Protein AF-A0A062IEH6-F1 (afdb_monomer_lite)

Sequence (83 aa):
MSGNLSHQIEHHLFPDMPANRYKEVAPKIKALCAEYGINYNEANFMRQFWSVWVRLAKCSLPNHTTAKVMQTLEKLKAKFKFA

Radius of gyration: 18.55 Å; chains: 1; bounding box: 36×38×39 Å

Structure (mmCIF, N/CA/C/O backbone):
data_AF-A0A062IEH6-F1
#
_entry.id   AF-A0A062IEH6-F1
#
loop_
_atom_site.group_PDB
_atom_site.id
_atom_site.type_symbol
_atom_site.label_atom_id
_atom_site.label_alt_id
_atom_site.label_comp_id
_atom_site.label_asym_id
_atom_site.label_entity_id
_atom_site.label_seq_id
_atom_site.pdbx_PDB_ins_code
_atom_site.Cartn_x
_atom_site.Cartn_y
_atom_site.Cartn_z
_atom_site.occupancy
_atom_site.B_iso_or_equiv
_atom_site.auth_seq_id
_atom_site.auth_comp_id
_atom_site.auth_asym_id
_atom_site.auth_atom_id
_atom_site.pdbx_PDB_model_num
ATOM 1 N N . MET A 1 1 ? 14.844 -2.961 4.308 1.00 50.25 1 MET A N 1
ATOM 2 C CA . MET A 1 1 ? 14.315 -3.909 5.310 1.00 50.25 1 MET A CA 1
ATOM 3 C C . MET A 1 1 ? 12.782 -3.951 5.272 1.00 50.25 1 MET A C 1
ATOM 5 O O . MET A 1 1 ? 12.135 -3.381 6.135 1.00 50.25 1 MET A O 1
ATOM 9 N N . SER A 1 2 ? 12.201 -4.604 4.258 1.00 52.72 2 SER A N 1
ATOM 10 C CA . SER A 1 2 ? 10.769 -4.986 4.215 1.00 52.72 2 SER A CA 1
ATOM 11 C C . SER A 1 2 ? 10.502 -6.142 3.231 1.00 52.72 2 SER A C 1
ATOM 13 O O . SER A 1 2 ? 9.386 -6.308 2.752 1.00 52.72 2 SER A O 1
ATOM 15 N N . GLY A 1 3 ? 11.535 -6.922 2.881 1.00 52.44 3 GLY A N 1
ATOM 16 C CA . GLY A 1 3 ? 11.387 -8.128 2.057 1.00 52.44 3 GLY A CA 1
ATOM 17 C C . GLY A 1 3 ? 10.704 -7.930 0.702 1.00 52.44 3 GLY A C 1
ATOM 18 O O . GLY A 1 3 ? 10.098 -8.870 0.211 1.00 52.44 3 GLY A O 1
ATOM 19 N N . ASN A 1 4 ? 10.754 -6.724 0.118 1.00 58.53 4 ASN A N 1
ATOM 20 C CA . ASN A 1 4 ? 10.139 -6.442 -1.181 1.00 58.53 4 ASN A CA 1
ATOM 21 C C . ASN A 1 4 ? 8.604 -6.653 -1.208 1.00 58.53 4 ASN A C 1
ATOM 23 O O . ASN A 1 4 ? 8.022 -6.830 -2.272 1.00 58.53 4 ASN A O 1
ATOM 27 N N . LEU A 1 5 ? 7.932 -6.602 -0.045 1.00 63.03 5 LEU A N 1
ATOM 28 C CA . LEU A 1 5 ? 6.481 -6.831 0.070 1.00 63.03 5 LEU A CA 1
ATOM 29 C C . LEU A 1 5 ? 5.636 -5.892 -0.803 1.00 63.03 5 LEU A C 1
ATOM 31 O O . LEU A 1 5 ? 4.549 -6.265 -1.230 1.00 63.03 5 LEU A O 1
ATOM 35 N N . SER A 1 6 ? 6.129 -4.684 -1.070 1.00 63.09 6 SER A N 1
ATOM 36 C CA . SER A 1 6 ? 5.450 -3.708 -1.929 1.00 63.09 6 SER A CA 1
ATOM 37 C C . SER A 1 6 ? 5.604 -3.991 -3.426 1.00 63.09 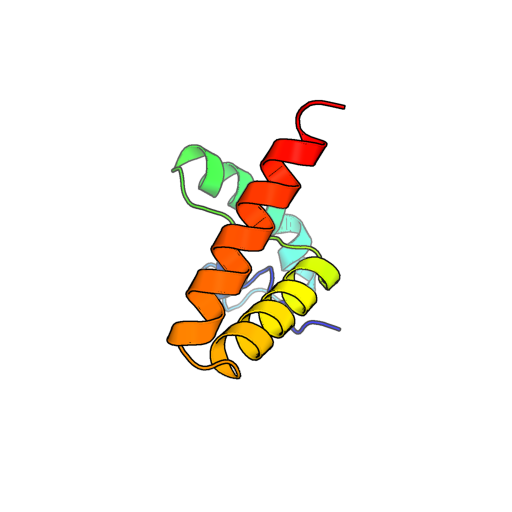6 SER A C 1
ATOM 39 O O . SER A 1 6 ? 4.991 -3.290 -4.219 1.00 63.09 6 SER A O 1
ATOM 41 N N . HIS A 1 7 ? 6.410 -4.989 -3.799 1.00 71.12 7 HIS A N 1
ATOM 42 C CA . HIS A 1 7 ? 6.694 -5.369 -5.182 1.00 71.12 7 HIS A CA 1
ATOM 43 C C . HIS A 1 7 ? 6.294 -6.833 -5.464 1.00 71.12 7 HIS A C 1
ATOM 45 O O . HIS A 1 7 ? 6.929 -7.547 -6.245 1.00 71.12 7 HIS A O 1
ATOM 51 N N . GLN A 1 8 ? 5.274 -7.339 -4.757 1.00 74.75 8 GLN A N 1
ATOM 52 C CA . GLN A 1 8 ? 4.801 -8.712 -4.954 1.00 74.75 8 GLN A CA 1
ATOM 53 C C . GLN A 1 8 ? 4.199 -8.920 -6.342 1.00 74.75 8 GLN A C 1
ATOM 55 O O . GLN A 1 8 ? 4.315 -10.015 -6.882 1.00 74.75 8 GLN A O 1
ATOM 60 N N . ILE A 1 9 ? 3.583 -7.894 -6.930 1.00 74.94 9 ILE A N 1
ATOM 61 C CA . ILE A 1 9 ? 2.991 -7.995 -8.268 1.00 74.94 9 ILE A CA 1
ATOM 62 C C . ILE A 1 9 ? 4.103 -8.258 -9.290 1.00 74.94 9 ILE A C 1
ATOM 64 O O . ILE A 1 9 ? 3.995 -9.164 -10.108 1.00 74.94 9 ILE A O 1
ATOM 68 N N . GLU A 1 10 ? 5.216 -7.540 -9.181 1.00 81.12 10 GLU A N 1
ATOM 69 C CA . GLU A 1 10 ? 6.384 -7.670 -10.048 1.00 81.12 10 GLU A CA 1
ATOM 70 C C . GLU A 1 10 ? 7.106 -8.993 -9.841 1.00 81.12 10 GLU A C 1
ATOM 72 O O . GLU A 1 10 ? 7.601 -9.566 -10.805 1.00 81.12 10 GLU A O 1
ATOM 77 N N . HIS A 1 11 ? 7.116 -9.510 -8.611 1.00 80.06 11 HIS A N 1
ATOM 78 C CA . HIS A 1 11 ? 7.649 -10.838 -8.333 1.00 80.06 11 HIS A CA 1
ATOM 79 C C . HIS A 1 11 ? 6.814 -11.958 -8.970 1.00 80.06 11 HIS A C 1
ATOM 81 O O . HIS A 1 11 ? 7.380 -12.892 -9.525 1.00 80.06 11 HIS A O 1
ATOM 87 N N . HIS A 1 12 ? 5.481 -11.860 -8.940 1.00 81.50 12 HIS A N 1
ATOM 88 C CA . HIS A 1 12 ? 4.614 -12.858 -9.578 1.00 81.50 12 HIS A CA 1
ATOM 89 C C . HIS A 1 12 ? 4.604 -12.733 -11.106 1.00 81.50 12 HIS A C 1
ATOM 91 O O . HIS A 1 12 ? 4.455 -13.735 -11.799 1.00 81.50 12 HIS A O 1
ATOM 97 N N . LEU A 1 13 ? 4.771 -11.518 -11.635 1.00 80.44 13 LEU A N 1
ATOM 98 C CA . LEU A 1 13 ? 4.840 -11.273 -13.075 1.00 80.44 13 LEU A CA 1
ATOM 99 C C . LEU A 1 13 ? 6.217 -11.642 -13.656 1.00 80.44 13 LEU A C 1
ATOM 101 O O . LEU A 1 13 ? 6.303 -12.094 -14.794 1.00 80.44 13 LEU A O 1
ATOM 105 N N . PHE A 1 14 ? 7.284 -11.469 -12.869 1.00 82.81 14 PHE A N 1
ATOM 106 C CA . PHE A 1 14 ? 8.673 -11.724 -13.252 1.00 82.81 14 PHE A CA 1
ATOM 107 C C . PHE A 1 14 ? 9.444 -12.445 -12.123 1.00 82.81 14 PHE A C 1
ATOM 109 O O . PHE A 1 14 ? 10.266 -11.823 -11.433 1.00 82.81 14 PHE A O 1
ATOM 116 N N . PRO A 1 15 ? 9.219 -13.760 -11.933 1.00 78.06 15 PRO A N 1
ATOM 117 C CA . PRO A 1 15 ? 9.861 -14.534 -10.865 1.00 78.06 15 PRO A CA 1
ATOM 118 C C . PRO A 1 15 ? 11.385 -14.635 -11.029 1.00 78.06 15 PRO A C 1
ATOM 120 O O . PRO A 1 15 ? 12.106 -14.644 -10.034 1.00 78.06 15 PRO A O 1
ATOM 123 N N . ASP A 1 16 ? 11.882 -14.619 -12.269 1.00 83.31 16 ASP A N 1
ATOM 124 C CA . ASP A 1 16 ? 13.316 -14.709 -12.588 1.00 83.31 16 ASP A CA 1
ATOM 125 C C . ASP A 1 16 ? 14.061 -13.366 -12.462 1.00 83.31 16 ASP A C 1
ATOM 127 O O . ASP A 1 16 ? 15.286 -13.292 -12.601 1.00 83.31 16 ASP A O 1
ATOM 131 N N . MET A 1 17 ? 13.339 -12.264 -12.228 1.00 81.44 17 MET A N 1
ATOM 132 C CA . MET A 1 17 ? 13.936 -10.936 -12.139 1.00 81.44 17 MET A CA 1
ATOM 133 C C . MET A 1 17 ? 14.505 -10.691 -10.732 1.00 81.44 17 MET A C 1
ATOM 135 O O . MET A 1 17 ? 13.788 -10.824 -9.743 1.00 81.44 17 MET A O 1
ATOM 139 N N . PRO A 1 18 ? 15.776 -10.270 -10.602 1.00 77.62 18 PRO A N 1
ATOM 140 C CA . PRO A 1 18 ? 16.352 -9.968 -9.301 1.00 77.62 18 PRO A CA 1
ATOM 141 C C . PRO A 1 18 ? 15.702 -8.725 -8.685 1.00 77.62 18 PRO A C 1
ATOM 143 O O . PRO A 1 18 ? 15.384 -7.751 -9.373 1.00 77.62 18 PRO A O 1
ATOM 146 N N . ALA A 1 19 ? 15.560 -8.740 -7.358 1.00 71.75 19 ALA A N 1
ATOM 147 C CA . ALA A 1 19 ? 14.732 -7.772 -6.642 1.00 71.75 19 ALA A CA 1
ATOM 148 C C . ALA A 1 19 ? 15.203 -6.310 -6.716 1.00 71.75 19 ALA A C 1
ATOM 150 O O . ALA A 1 19 ? 14.425 -5.387 -6.480 1.00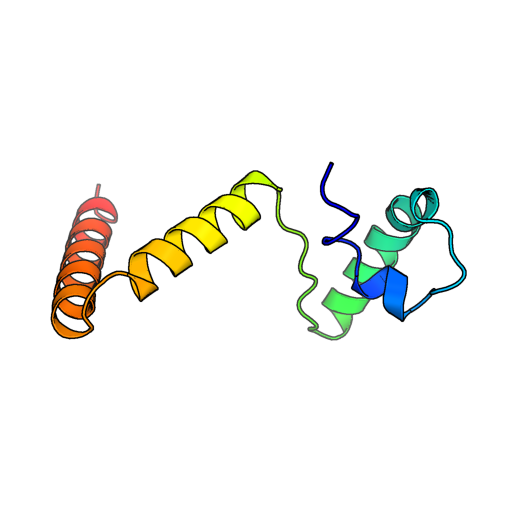 71.75 19 ALA A O 1
ATOM 151 N N . ASN A 1 20 ? 16.467 -6.079 -7.072 1.00 79.06 20 ASN A N 1
ATOM 152 C CA . ASN A 1 20 ? 17.000 -4.741 -7.322 1.00 79.06 20 ASN A CA 1
ATOM 153 C C . ASN A 1 20 ? 16.332 -4.052 -8.525 1.00 79.06 20 ASN A C 1
ATOM 155 O O . ASN A 1 20 ? 16.176 -2.832 -8.502 1.00 79.06 20 ASN A O 1
ATOM 159 N N . ARG A 1 21 ? 15.898 -4.823 -9.531 1.00 80.44 21 ARG A N 1
ATOM 160 C CA . ARG A 1 21 ? 15.298 -4.316 -10.771 1.00 80.44 21 ARG A CA 1
ATOM 161 C C . ARG A 1 21 ? 13.793 -4.073 -10.680 1.00 80.44 21 ARG A C 1
ATOM 163 O O . ARG A 1 21 ? 13.261 -3.333 -11.500 1.00 80.44 21 ARG A O 1
ATOM 170 N N . TYR A 1 22 ? 13.102 -4.582 -9.656 1.00 78.94 22 TYR A N 1
ATOM 171 C CA . TYR A 1 22 ? 11.661 -4.335 -9.508 1.00 78.94 22 TYR A CA 1
ATOM 172 C C . TYR A 1 22 ? 11.316 -2.851 -9.386 1.00 78.94 22 TYR A C 1
ATOM 174 O O . TYR A 1 22 ? 10.299 -2.423 -9.916 1.00 78.94 22 TYR A O 1
ATOM 182 N N . LYS A 1 23 ? 12.192 -2.035 -8.786 1.00 78.06 23 LYS A N 1
ATOM 183 C CA . LYS A 1 23 ? 11.990 -0.579 -8.697 1.00 78.06 23 LYS A CA 1
ATOM 184 C C . LYS A 1 23 ? 11.894 0.110 -10.059 1.00 78.06 23 LYS A C 1
ATOM 186 O O . LYS A 1 23 ? 11.206 1.119 -10.171 1.00 78.06 23 LYS A O 1
ATOM 191 N N . GLU A 1 24 ? 12.570 -0.419 -11.076 1.00 82.94 24 GLU A N 1
ATOM 192 C CA . GLU A 1 24 ? 12.552 0.136 -12.434 1.00 82.94 24 GLU A CA 1
ATOM 193 C C . GLU A 1 24 ? 11.260 -0.228 -13.178 1.00 82.94 24 GLU A C 1
ATOM 195 O O . GLU A 1 24 ? 10.770 0.542 -14.006 1.00 82.94 24 GLU A O 1
ATOM 200 N N . VAL A 1 25 ? 10.685 -1.393 -12.868 1.00 82.19 25 VAL A N 1
ATOM 201 C CA . VAL A 1 25 ? 9.490 -1.929 -13.539 1.00 82.19 25 VAL A CA 1
ATOM 202 C C . VAL A 1 25 ? 8.194 -1.524 -12.823 1.00 82.19 25 VAL A C 1
ATOM 204 O O . VAL A 1 25 ? 7.170 -1.317 -13.478 1.00 82.19 25 VAL A O 1
ATOM 207 N N . ALA A 1 26 ? 8.252 -1.308 -11.506 1.00 82.25 26 ALA A N 1
ATOM 208 C CA . ALA A 1 26 ? 7.155 -0.851 -10.654 1.00 82.25 26 ALA A CA 1
ATOM 209 C C . ALA A 1 26 ? 6.324 0.312 -11.237 1.00 82.25 26 ALA A C 1
ATOM 211 O O . AL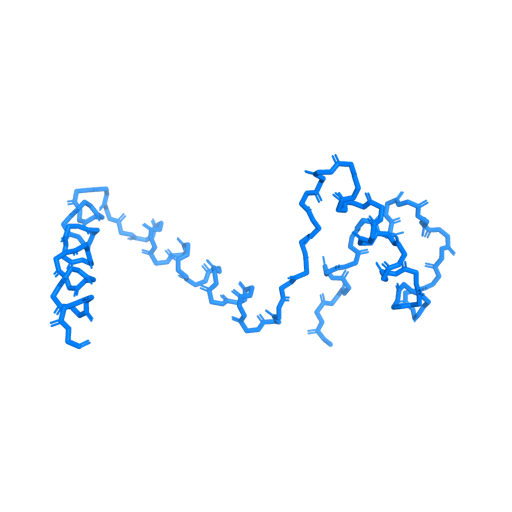A A 1 26 ? 5.101 0.183 -11.293 1.00 82.25 26 ALA A O 1
ATOM 212 N N . PRO A 1 27 ? 6.908 1.430 -11.731 1.00 85.50 27 PRO A N 1
ATOM 213 C CA . PRO A 1 27 ? 6.108 2.534 -12.267 1.00 85.50 27 PRO A CA 1
ATOM 214 C C . PRO A 1 27 ? 5.325 2.154 -13.531 1.00 85.50 27 PRO A C 1
ATOM 216 O O . PRO A 1 27 ? 4.201 2.620 -13.712 1.00 85.50 27 PRO A O 1
ATOM 219 N N . LYS A 1 28 ? 5.879 1.281 -14.385 1.00 86.44 28 LYS A N 1
ATOM 220 C CA . LYS A 1 28 ? 5.192 0.801 -15.596 1.00 86.44 28 LYS A CA 1
ATOM 221 C C . LYS A 1 28 ? 4.019 -0.104 -15.234 1.00 86.44 28 LYS A C 1
ATOM 223 O O . LYS A 1 28 ? 2.931 0.050 -15.779 1.00 86.44 28 LYS A O 1
ATOM 228 N N . ILE A 1 29 ? 4.226 -1.006 -14.277 1.00 83.31 29 ILE A N 1
ATOM 229 C CA . ILE A 1 29 ? 3.182 -1.914 -13.791 1.00 83.31 29 ILE A CA 1
ATOM 230 C C . ILE A 1 29 ? 2.089 -1.137 -13.064 1.00 83.31 29 ILE A C 1
ATOM 232 O O . ILE A 1 29 ? 0.917 -1.407 -13.280 1.00 83.31 29 ILE A O 1
ATOM 236 N N . LYS A 1 30 ? 2.438 -0.117 -12.277 1.00 85.31 30 LYS A N 1
ATOM 237 C CA . LYS A 1 30 ? 1.458 0.759 -11.633 1.00 85.31 30 LYS A CA 1
ATOM 238 C C . LYS A 1 30 ? 0.591 1.513 -12.644 1.00 85.31 30 LYS A C 1
ATOM 240 O O . LYS A 1 30 ? -0.614 1.618 -12.431 1.00 85.31 30 LYS A O 1
ATOM 245 N N . ALA A 1 31 ? 1.181 2.024 -13.727 1.00 86.44 31 ALA A N 1
ATOM 246 C CA . ALA A 1 31 ? 0.430 2.679 -14.799 1.00 86.44 31 ALA A CA 1
ATOM 247 C C . ALA A 1 31 ? -0.546 1.705 -15.478 1.00 86.44 31 ALA A C 1
ATOM 249 O O . ALA A 1 31 ? -1.711 2.043 -15.667 1.00 86.44 31 ALA A O 1
ATOM 250 N N . LEU A 1 32 ? -0.099 0.472 -15.737 1.00 86.31 32 LEU A N 1
ATOM 251 C CA . LEU A 1 32 ? -0.953 -0.598 -16.248 1.00 86.31 32 LEU A CA 1
ATOM 252 C C . LEU A 1 32 ? -2.075 -0.932 -15.252 1.00 86.31 32 LEU A C 1
ATOM 254 O O . LEU A 1 32 ? -3.244 -0.947 -15.605 1.00 86.31 32 LEU A O 1
ATOM 258 N N . CYS A 1 33 ? -1.761 -1.124 -13.971 1.00 86.38 33 CYS A N 1
ATOM 259 C CA . CYS A 1 33 ? -2.774 -1.370 -12.950 1.00 86.38 33 CYS A CA 1
ATOM 260 C C . CYS A 1 33 ? -3.809 -0.235 -12.891 1.00 86.38 33 CYS A C 1
ATOM 262 O O . CYS A 1 33 ? -4.994 -0.518 -12.767 1.00 86.38 33 CYS A O 1
ATOM 264 N N . ALA A 1 34 ? -3.397 1.027 -13.048 1.00 85.81 34 ALA A N 1
ATOM 265 C CA . ALA A 1 34 ? -4.319 2.159 -13.097 1.00 85.81 34 ALA A CA 1
ATOM 266 C C . ALA A 1 34 ? -5.242 2.127 -14.329 1.00 85.81 34 ALA A C 1
ATOM 268 O O . ALA A 1 34 ? -6.435 2.384 -14.187 1.00 85.81 34 ALA A O 1
ATOM 269 N N . GLU A 1 35 ? -4.718 1.772 -15.505 1.00 88.31 35 GLU A N 1
ATOM 270 C CA . GLU A 1 35 ? -5.496 1.635 -16.747 1.00 88.31 35 GLU A CA 1
ATOM 271 C C . GLU A 1 35 ? -6.567 0.540 -16.638 1.00 88.31 35 GLU A C 1
ATOM 273 O O . GLU A 1 35 ? -7.714 0.738 -17.032 1.00 88.31 35 GLU A O 1
ATOM 278 N N . TYR A 1 36 ? -6.219 -0.591 -16.023 1.00 86.31 36 TYR A N 1
ATOM 279 C CA . TYR A 1 36 ? -7.124 -1.727 -15.835 1.00 86.31 36 TYR A CA 1
ATOM 280 C C . TYR A 1 36 ? -7.982 -1.621 -14.560 1.00 86.31 36 TYR A C 1
ATOM 282 O O . TYR A 1 36 ? -8.732 -2.545 -14.241 1.00 86.31 36 TYR A O 1
ATOM 290 N N . GLY A 1 37 ? -7.879 -0.524 -13.799 1.00 82.62 37 GLY A N 1
ATOM 291 C CA . GLY A 1 37 ? -8.617 -0.332 -12.544 1.00 82.62 37 GLY A CA 1
ATOM 292 C C . GLY A 1 37 ? -8.205 -1.283 -11.409 1.00 82.62 37 GLY A C 1
ATOM 293 O O . GLY A 1 37 ? -8.955 -1.483 -10.453 1.00 82.62 37 GLY A O 1
ATOM 294 N N . ILE A 1 38 ? -7.018 -1.881 -11.498 1.00 83.56 38 ILE A N 1
ATOM 295 C CA . ILE A 1 38 ? -6.455 -2.789 -10.501 1.00 83.56 38 ILE A CA 1
ATOM 296 C C . ILE A 1 38 ? -5.762 -1.965 -9.414 1.00 83.56 38 ILE A C 1
ATOM 298 O O . ILE A 1 38 ? -4.910 -1.117 -9.679 1.00 83.56 38 ILE A O 1
ATOM 302 N N . ASN A 1 39 ? -6.095 -2.240 -8.154 1.00 78.38 39 ASN A N 1
ATOM 303 C CA . ASN A 1 39 ? -5.464 -1.557 -7.034 1.00 78.38 39 ASN A CA 1
ATOM 304 C C . ASN A 1 39 ? -4.006 -2.013 -6.861 1.00 78.38 39 ASN A C 1
ATOM 306 O O . ASN A 1 39 ? -3.741 -3.142 -6.446 1.00 78.38 39 ASN A O 1
ATOM 310 N N . TYR A 1 40 ? -3.067 -1.110 -7.132 1.00 76.38 40 TYR A N 1
ATOM 311 C CA . TYR A 1 40 ? -1.644 -1.333 -6.911 1.00 76.38 40 TYR A CA 1
ATOM 312 C C . TYR A 1 40 ? -1.268 -0.980 -5.466 1.00 76.38 40 TYR A C 1
ATOM 314 O O . TYR A 1 40 ? -1.304 0.183 -5.059 1.00 76.38 40 TYR A O 1
ATOM 322 N N . ASN A 1 41 ? -0.923 -1.989 -4.666 1.00 69.44 41 ASN A N 1
ATOM 323 C CA . ASN A 1 41 ? -0.723 -1.822 -3.229 1.00 69.44 41 ASN A CA 1
ATOM 324 C C . ASN A 1 41 ? 0.718 -1.399 -2.889 1.00 69.44 41 ASN A C 1
ATOM 326 O O . ASN A 1 41 ? 1.497 -2.173 -2.336 1.00 69.44 41 ASN A O 1
ATOM 330 N N . GLU A 1 42 ? 1.063 -0.144 -3.185 1.00 71.06 42 GLU A N 1
ATOM 331 C CA . GLU A 1 42 ? 2.240 0.513 -2.612 1.00 71.06 42 GLU A CA 1
ATOM 332 C C . GLU A 1 42 ? 1.813 1.301 -1.370 1.00 71.06 42 GLU A C 1
ATOM 334 O O . GLU A 1 42 ? 1.015 2.237 -1.417 1.00 71.06 42 GLU A O 1
ATOM 339 N N . ALA A 1 43 ? 2.319 0.924 -0.205 1.00 65.50 43 ALA A N 1
ATOM 340 C CA . ALA A 1 43 ? 2.137 1.733 0.986 1.00 65.50 43 ALA A CA 1
ATOM 341 C C . ALA A 1 43 ? 3.487 1.925 1.656 1.00 65.50 43 ALA A C 1
ATOM 343 O O . ALA A 1 43 ? 4.287 0.995 1.755 1.00 65.50 43 ALA A O 1
ATOM 344 N N . ASN A 1 44 ? 3.729 3.150 2.128 1.00 69.56 44 ASN A N 1
ATOM 345 C CA . ASN A 1 44 ? 4.901 3.448 2.938 1.00 69.56 44 ASN A CA 1
ATOM 346 C C . ASN A 1 44 ? 4.952 2.489 4.127 1.00 69.56 44 ASN A C 1
ATOM 348 O O . ASN A 1 44 ? 3.919 2.193 4.734 1.00 69.56 44 ASN A O 1
ATOM 352 N N . PHE A 1 45 ? 6.159 2.056 4.486 1.00 70.81 45 PHE A N 1
ATOM 353 C CA . PHE A 1 45 ? 6.398 1.102 5.570 1.00 70.81 45 PHE A CA 1
ATOM 354 C C . PHE A 1 45 ? 5.620 1.453 6.849 1.00 70.81 45 PHE A C 1
ATOM 356 O O . PHE A 1 45 ? 4.929 0.607 7.409 1.00 70.81 45 PHE A O 1
ATOM 363 N N . MET A 1 46 ? 5.630 2.730 7.249 1.00 74.19 46 MET A N 1
ATOM 364 C CA . MET A 1 46 ? 4.893 3.216 8.422 1.00 74.19 46 MET A CA 1
ATOM 365 C C . MET A 1 46 ? 3.378 3.004 8.319 1.00 74.19 46 MET A C 1
ATOM 367 O O . MET A 1 46 ? 2.730 2.648 9.300 1.00 74.19 46 MET A O 1
ATOM 371 N N . ARG A 1 47 ? 2.800 3.178 7.126 1.00 75.75 47 ARG A N 1
ATOM 372 C CA . ARG A 1 47 ? 1.365 2.984 6.888 1.00 75.75 47 ARG A CA 1
ATOM 373 C C . ARG A 1 47 ? 0.993 1.504 6.953 1.00 75.75 47 ARG A C 1
ATOM 375 O O . ARG A 1 47 ? -0.028 1.165 7.546 1.00 75.75 47 ARG A O 1
ATOM 382 N N . GLN A 1 48 ? 1.830 0.632 6.387 1.00 77.38 48 GLN A N 1
ATOM 383 C CA . GLN A 1 48 ? 1.645 -0.820 6.477 1.00 77.38 48 GLN A CA 1
ATOM 384 C C . GLN A 1 48 ? 1.751 -1.290 7.930 1.00 77.38 48 GLN A C 1
ATOM 386 O O . GLN A 1 48 ? 0.842 -1.961 8.418 1.00 77.38 48 GLN A O 1
ATOM 391 N N . PHE A 1 49 ? 2.784 -0.852 8.648 1.00 81.69 49 PHE A N 1
ATOM 392 C CA . PHE A 1 49 ? 2.984 -1.168 10.058 1.00 81.69 49 PHE A CA 1
ATOM 393 C C . PHE A 1 49 ? 1.797 -0.721 10.918 1.00 81.69 49 PHE A C 1
ATOM 395 O O . PHE A 1 49 ? 1.215 -1.530 11.638 1.00 81.69 49 PHE A O 1
ATOM 402 N N . TRP A 1 50 ? 1.356 0.533 10.776 1.00 83.81 50 TRP A N 1
ATOM 403 C CA . TRP A 1 50 ? 0.202 1.045 11.516 1.00 83.81 50 TRP A CA 1
ATOM 404 C C . TRP A 1 50 ? -1.080 0.265 11.212 1.00 83.81 50 TRP A C 1
ATOM 406 O O . TRP A 1 50 ? -1.863 -0.020 12.114 1.00 83.81 50 TRP A O 1
ATOM 416 N N . SER A 1 51 ? -1.293 -0.135 9.954 1.00 81.00 51 SER A N 1
ATOM 417 C CA . SER A 1 51 ? -2.476 -0.917 9.579 1.00 81.00 51 SER A CA 1
ATOM 418 C C . SER A 1 51 ? -2.542 -2.272 10.292 1.00 81.00 51 SER A C 1
ATOM 420 O O . SER A 1 51 ? -3.629 -2.701 10.686 1.00 81.00 51 SER A O 1
ATOM 422 N N . VAL A 1 52 ? -1.388 -2.915 10.507 1.00 85.19 52 VAL A N 1
ATOM 423 C CA . VAL A 1 52 ? -1.275 -4.175 11.251 1.00 85.19 52 VAL A CA 1
ATOM 424 C C . VAL A 1 52 ? -1.571 -3.941 12.726 1.00 85.19 52 VAL A C 1
ATOM 426 O O . VAL A 1 52 ? -2.395 -4.656 13.287 1.00 85.19 52 VAL A O 1
ATOM 429 N N . TRP A 1 53 ? -0.994 -2.902 13.335 1.00 86.12 53 TRP A N 1
ATOM 430 C CA . TRP A 1 53 ? -1.278 -2.543 14.728 1.00 86.12 53 TRP A CA 1
ATOM 431 C C . TRP A 1 53 ? -2.750 -2.220 14.972 1.00 86.12 53 TRP A C 1
ATOM 433 O O . TRP A 1 53 ? -3.337 -2.707 15.935 1.00 86.12 53 TRP A O 1
ATOM 443 N N . VAL A 1 54 ? -3.381 -1.461 14.075 1.00 85.12 54 VAL A N 1
ATOM 444 C CA . VAL A 1 54 ? -4.818 -1.163 14.154 1.00 85.12 54 VAL A CA 1
ATOM 445 C C . VAL A 1 54 ? -5.649 -2.438 14.031 1.00 85.12 54 VAL A C 1
ATOM 447 O O . VAL A 1 54 ? -6.631 -2.598 14.754 1.00 85.12 54 VAL A O 1
ATOM 450 N N . ARG A 1 55 ? -5.281 -3.352 13.125 1.00 83.00 55 ARG A N 1
ATOM 451 C CA . ARG A 1 55 ? -5.948 -4.656 13.005 1.00 83.00 55 ARG A CA 1
ATOM 452 C C . ARG A 1 55 ? -5.791 -5.480 14.274 1.00 83.00 55 ARG A C 1
ATOM 454 O O . ARG A 1 55 ? -6.790 -5.991 14.765 1.00 83.00 55 ARG A O 1
ATOM 461 N N . LEU A 1 56 ? -4.582 -5.551 14.821 1.00 87.25 56 LEU A N 1
ATOM 462 C CA . LEU A 1 56 ? -4.298 -6.280 16.049 1.00 87.25 56 LEU A CA 1
ATOM 463 C C . LEU A 1 56 ? -5.127 -5.732 17.216 1.00 87.25 56 LEU A C 1
ATOM 465 O O . LEU A 1 56 ? -5.815 -6.500 17.878 1.00 87.25 56 LEU A O 1
ATOM 469 N N . ALA A 1 57 ? -5.155 -4.409 17.388 1.00 85.38 57 ALA A N 1
ATOM 470 C CA . ALA A 1 57 ? -5.955 -3.747 18.416 1.00 85.38 57 ALA A CA 1
ATOM 471 C C . ALA A 1 57 ? -7.464 -4.013 18.253 1.00 85.38 57 ALA A C 1
ATOM 473 O O . ALA A 1 57 ? -8.170 -4.236 19.236 1.00 85.38 57 ALA A O 1
ATOM 474 N N . LYS A 1 58 ? -7.974 -4.029 17.012 1.00 79.00 58 LYS A N 1
ATOM 475 C CA . LYS A 1 58 ? -9.375 -4.386 16.732 1.00 79.00 58 LYS A CA 1
ATOM 476 C C . LYS A 1 58 ? -9.674 -5.844 17.069 1.00 79.00 58 LYS A C 1
ATOM 478 O O . LYS A 1 58 ? -10.713 -6.110 17.657 1.00 79.00 58 LYS A O 1
ATOM 483 N N . CYS A 1 59 ? -8.787 -6.767 16.707 1.00 81.75 59 CYS A N 1
ATOM 484 C CA . CYS A 1 59 ? -8.961 -8.194 16.977 1.00 81.75 59 CYS A CA 1
ATOM 485 C C . CYS A 1 59 ? -8.784 -8.544 18.461 1.00 81.75 59 CYS A C 1
ATOM 487 O O . CYS A 1 59 ? -9.379 -9.511 18.920 1.00 81.75 59 CYS A O 1
ATOM 489 N N . SER A 1 60 ? -8.012 -7.760 19.222 1.00 84.06 60 SER A N 1
ATOM 490 C CA . SER A 1 60 ? -7.874 -7.943 20.671 1.00 84.06 60 SER A CA 1
ATOM 491 C C . SER A 1 60 ? -9.081 -7.451 21.476 1.00 84.06 60 SER A C 1
ATOM 493 O O . SER A 1 60 ? -9.187 -7.762 22.659 1.00 84.06 60 SER A O 1
ATOM 495 N N . LEU A 1 61 ? -9.981 -6.663 20.874 1.00 81.44 61 LEU A N 1
ATOM 496 C CA . LEU A 1 61 ? -11.139 -6.092 21.562 1.00 81.44 61 LEU A CA 1
ATOM 497 C C . LEU A 1 61 ? -12.412 -6.928 21.320 1.00 81.44 61 LEU A C 1
ATOM 499 O O . LEU A 1 61 ? -12.665 -7.351 20.193 1.00 81.44 61 LEU A O 1
ATOM 503 N N . PRO A 1 62 ? -13.269 -7.119 22.342 1.00 78.12 62 PRO A N 1
ATOM 504 C CA . PRO A 1 62 ? -14.570 -7.765 22.177 1.00 78.12 62 PRO A CA 1
ATOM 505 C C . PRO A 1 62 ? -15.494 -6.984 21.229 1.00 78.12 62 PRO A C 1
ATOM 507 O O . PRO A 1 62 ? -15.583 -5.758 21.315 1.00 78.12 62 PRO A O 1
ATOM 510 N N . ASN A 1 63 ? -16.276 -7.693 20.405 1.00 70.75 63 ASN A N 1
ATOM 511 C CA . ASN A 1 63 ? -17.163 -7.101 19.387 1.00 70.75 63 ASN A CA 1
ATOM 512 C C . ASN A 1 63 ? -18.133 -6.025 19.925 1.00 70.75 63 ASN A C 1
ATOM 514 O O . ASN A 1 63 ? -18.452 -5.072 19.213 1.00 70.75 63 ASN A O 1
ATOM 518 N N . HIS A 1 64 ? -18.576 -6.131 21.184 1.00 71.50 64 HIS A N 1
ATOM 519 C CA . HIS A 1 64 ? -19.467 -5.139 21.803 1.00 71.50 64 HIS A CA 1
ATOM 520 C C . HIS A 1 64 ? -18.771 -3.794 22.092 1.00 71.50 64 HIS A C 1
ATOM 522 O O . HIS A 1 64 ? -19.415 -2.743 22.112 1.00 71.50 64 HIS A O 1
ATOM 528 N N . THR A 1 65 ? -17.452 -3.805 22.292 1.00 68.94 65 THR A N 1
ATOM 529 C CA . THR A 1 65 ? -16.634 -2.614 22.561 1.00 68.94 65 THR A CA 1
ATOM 530 C C . THR A 1 65 ? -16.255 -1.914 21.259 1.00 68.94 65 THR A C 1
ATOM 532 O O . THR A 1 65 ? -16.234 -0.684 21.194 1.00 68.94 65 THR A O 1
ATOM 535 N N . THR A 1 66 ? -16.040 -2.682 20.189 1.00 68.75 66 THR A N 1
ATOM 536 C CA . THR A 1 66 ? -15.673 -2.176 18.859 1.00 68.75 66 THR A CA 1
ATOM 537 C C . THR A 1 66 ? -16.726 -1.214 18.304 1.00 68.75 66 THR A C 1
ATOM 539 O O . THR A 1 66 ? -16.378 -0.149 17.794 1.00 68.75 66 THR A O 1
ATOM 542 N N . ALA A 1 67 ? -18.016 -1.525 18.483 1.00 70.81 67 ALA A N 1
ATOM 543 C CA . ALA A 1 67 ? -19.119 -0.662 18.056 1.00 70.81 67 ALA A CA 1
ATOM 544 C C . ALA A 1 67 ? -19.118 0.705 18.769 1.00 70.81 67 ALA A C 1
ATOM 546 O O . ALA A 1 67 ? -19.275 1.741 18.121 1.00 70.81 67 ALA A O 1
ATOM 547 N N . LYS A 1 68 ? -18.857 0.734 20.085 1.00 76.00 68 LYS A N 1
ATOM 548 C CA . LYS A 1 68 ? -18.765 1.983 20.867 1.00 76.00 68 LYS A CA 1
ATOM 549 C C . LYS A 1 68 ? -17.576 2.847 20.434 1.00 76.00 68 LYS A C 1
ATOM 551 O O . LYS A 1 68 ? -17.704 4.069 20.328 1.00 76.00 68 LYS A O 1
ATOM 556 N N . VAL A 1 69 ? -16.433 2.221 20.145 1.00 78.19 69 VAL A N 1
ATOM 557 C CA . VAL A 1 69 ? -15.232 2.918 19.654 1.00 78.19 69 VAL A CA 1
ATOM 558 C C . VAL A 1 69 ? -15.487 3.530 18.276 1.00 78.19 69 VAL A C 1
ATOM 560 O O . VAL A 1 69 ? -15.182 4.703 18.073 1.00 78.19 69 VAL A O 1
ATOM 563 N N . MET A 1 70 ? -16.101 2.788 17.347 1.00 75.88 70 MET A N 1
ATOM 564 C CA . MET A 1 70 ? -16.437 3.327 16.021 1.00 75.88 70 MET A CA 1
ATOM 565 C C . MET A 1 70 ? -17.444 4.479 16.106 1.00 75.88 70 MET A C 1
ATOM 567 O O . MET A 1 70 ? -17.261 5.492 15.438 1.00 75.88 70 MET A O 1
ATOM 571 N N . GLN A 1 71 ? -18.445 4.384 16.986 1.00 80.62 71 GLN A N 1
ATOM 572 C CA . GLN A 1 71 ? -19.410 5.465 17.199 1.00 80.62 71 GLN A CA 1
ATOM 573 C C . GLN A 1 71 ? -18.753 6.729 17.785 1.00 80.62 71 GLN A C 1
ATOM 575 O O . GLN A 1 71 ? -19.105 7.848 17.412 1.00 80.62 71 GLN A O 1
ATOM 580 N N . THR A 1 72 ? -17.771 6.562 18.675 1.00 80.44 72 THR A N 1
ATOM 581 C CA . THR A 1 72 ? -16.996 7.676 19.247 1.00 80.44 72 THR A CA 1
ATOM 582 C C . THR A 1 72 ? -16.087 8.321 18.203 1.00 80.44 72 THR A C 1
ATOM 584 O O . THR A 1 72 ? -16.016 9.546 18.126 1.00 80.44 72 THR A O 1
ATOM 587 N N . LEU A 1 73 ? -15.439 7.511 17.361 1.00 82.56 73 LEU A N 1
ATOM 588 C CA . LEU A 1 73 ? -14.619 7.991 16.250 1.00 82.56 73 LEU A CA 1
ATOM 589 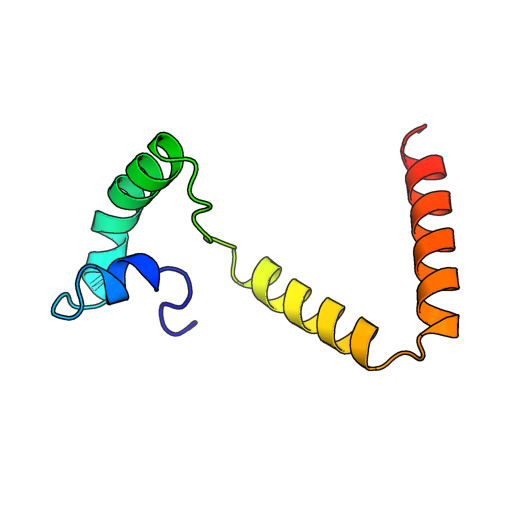C C . LEU A 1 73 ? -15.445 8.791 15.242 1.00 82.56 73 LEU A C 1
ATOM 591 O O . LEU A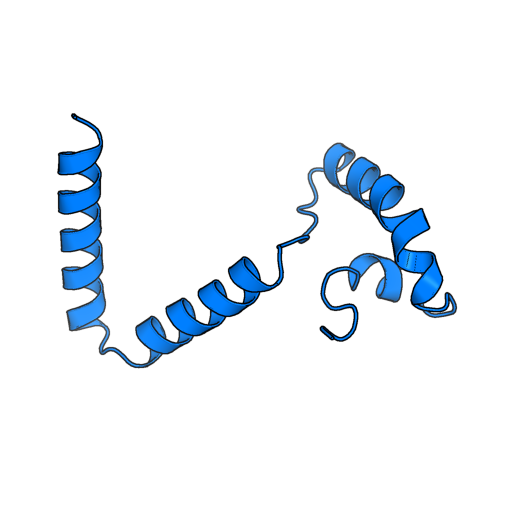 1 73 ? -15.007 9.863 14.845 1.00 82.56 73 LEU A O 1
ATOM 595 N N . GLU A 1 74 ? -16.641 8.328 14.873 1.00 82.69 74 GLU A N 1
ATOM 596 C CA . GLU A 1 74 ? -17.534 9.070 13.973 1.00 82.69 74 GLU A CA 1
ATOM 597 C C . GLU A 1 74 ? -18.009 10.390 14.596 1.00 82.69 74 GLU A C 1
ATOM 599 O O . GLU A 1 74 ? -17.962 11.428 13.937 1.00 82.69 74 GLU A O 1
ATOM 604 N N . LYS A 1 75 ? -18.361 10.403 15.891 1.00 80.88 75 LYS A N 1
ATOM 605 C CA . LYS A 1 75 ? -18.689 11.649 16.611 1.00 80.88 75 LYS A CA 1
ATOM 606 C C . LYS A 1 75 ? -17.520 12.636 16.636 1.00 80.88 75 LYS A C 1
ATOM 608 O O . LYS A 1 75 ? -17.725 13.827 16.411 1.00 80.88 75 LYS A O 1
ATOM 613 N N . LEU A 1 76 ? -16.302 12.162 16.898 1.00 82.88 76 LEU A N 1
ATOM 614 C CA . LEU A 1 76 ? -15.096 12.993 16.873 1.00 82.88 76 LEU A CA 1
ATOM 615 C C . LEU A 1 76 ? -14.818 13.517 15.464 1.00 82.88 76 LEU A C 1
ATOM 617 O O . LEU A 1 76 ? -14.595 14.708 15.283 1.00 82.88 76 LEU A O 1
ATOM 621 N N . LYS A 1 77 ? -14.892 12.649 14.455 1.00 79.25 77 LYS A N 1
ATOM 622 C CA . LYS A 1 77 ? -14.665 13.003 13.054 1.00 79.25 77 LYS A CA 1
ATOM 623 C C . LYS A 1 77 ? -15.678 14.037 12.569 1.00 79.25 77 LYS A C 1
ATOM 625 O O . LYS A 1 77 ? -15.281 14.965 11.882 1.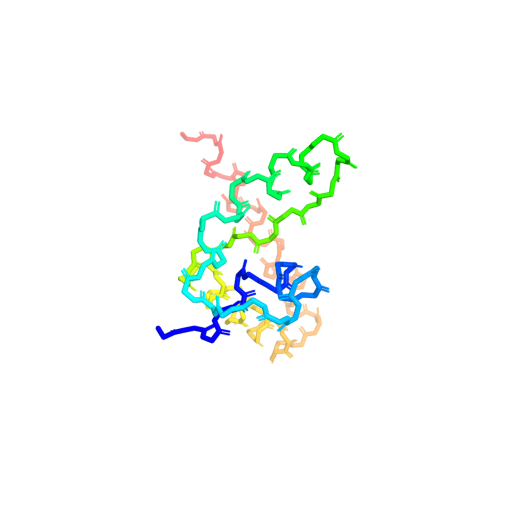00 79.25 77 LYS A O 1
ATOM 630 N N . ALA A 1 78 ? -16.944 13.929 12.977 1.00 79.75 78 ALA A N 1
ATOM 631 C CA . ALA A 1 78 ? -17.967 14.940 12.724 1.00 79.75 78 ALA A CA 1
ATOM 632 C C . ALA A 1 78 ? -17.659 16.263 13.443 1.00 79.75 78 ALA A C 1
ATOM 634 O O . ALA A 1 78 ? -17.767 17.320 12.835 1.00 79.75 78 ALA A O 1
ATOM 635 N N . LYS A 1 79 ? -17.202 16.220 14.700 1.00 75.88 79 LYS A N 1
ATOM 636 C CA . LYS A 1 79 ? -16.855 17.420 15.481 1.00 75.88 79 LYS A CA 1
ATOM 637 C C . LYS A 1 79 ? -15.642 18.177 14.924 1.00 75.88 79 LYS A C 1
ATOM 639 O O . LYS A 1 79 ? -15.608 19.397 15.006 1.00 75.88 79 LYS A O 1
ATOM 644 N N . PHE A 1 80 ? -14.677 17.467 14.341 1.00 73.00 80 PHE A N 1
ATOM 645 C CA . PHE A 1 80 ? -13.479 18.054 13.729 1.00 73.00 80 PHE A CA 1
ATOM 646 C C . PHE A 1 80 ? -13.631 18.389 12.236 1.00 73.00 80 PHE A C 1
ATOM 648 O O . PHE A 1 80 ? -12.796 19.103 11.702 1.00 73.00 80 PHE A O 1
ATOM 655 N N . LYS A 1 81 ? -14.683 17.917 11.548 1.00 57.91 81 LYS A N 1
ATOM 656 C CA . LYS A 1 81 ? -14.977 18.308 10.152 1.00 57.91 81 LYS A CA 1
ATOM 657 C C . LYS A 1 81 ? -15.663 19.676 10.024 1.00 57.91 81 LYS A C 1
ATOM 659 O O . LYS A 1 81 ? -15.893 20.118 8.904 1.00 57.91 81 LYS A O 1
ATOM 664 N N . PHE A 1 82 ? -16.013 20.294 11.151 1.00 50.00 82 PHE A N 1
ATOM 665 C CA . PHE A 1 82 ? -16.696 21.588 11.249 1.00 50.00 82 PHE A CA 1
ATOM 666 C C . PHE A 1 82 ? -15.858 22.656 11.984 1.00 50.00 82 PHE A C 1
ATOM 668 O O . PHE A 1 82 ? -16.422 23.625 12.487 1.00 50.00 82 PHE A O 1
ATOM 675 N N . ALA A 1 83 ? -14.534 22.485 12.051 1.00 46.84 83 ALA A N 1
ATOM 676 C CA . ALA A 1 83 ? -13.588 23.509 12.501 1.00 46.84 83 ALA A CA 1
ATOM 677 C C . ALA A 1 83 ? -12.602 23.838 11.377 1.00 46.84 83 ALA A C 1
ATOM 679 O O . ALA A 1 83 ? -12.170 22.878 10.697 1.00 46.84 83 ALA A O 1
#

Organism: NCBI:txid1310697

Secondary structure (DSSP, 8-state):
--TTGGGHHHHHH-TTS-TTTHHHHHHHHHHHHHHTT-------HHHHHHHHHHHHHHHHS-HHHHHHHHHHHHHHHHHHTT-

Foldseek 3Di:
DPVLPLQVVVCVVCVPDDSVCSVVCVVVVVVVCVVVVHDRDDDDPVVVVVVVVVVVVLVVDDPVVNVVVVVVVVVVVVVVVVD

pLDDT: mean 76.8, std 9.33, range [46.84, 88.31]

InterPro domains:
  IPR005804 Fatty acid desaturase domain [PF00487] (2-42)
  IPR012171 Fatty acid desaturase [PTHR19353] (1-61)